Protein AF-D7CRY5-F1 (afdb_monomer_lite)

Foldseek 3Di:
DPPPVVVVVVVVVVVVVVVVVVVVVVVVVVVVVVVVVVVVVVCVVVVVVVVVVCVVCVPVCCVVVVVVVVVCCVVVVVVCLVVCVVCVVVVLVVLLVQLVVLQVVLVVCVVVVVNVSSVVSNVVSVVSNVVSVVCVPQGDVSVVVVLVVCCVPPVPVNVVVVVVVVVVVVVVVVVVVVPPD

Radius of gyration: 25.02 Å; chains: 1; bounding box: 49×53×78 Å

pLDDT: mean 84.52, std 12.39, range [44.28, 97.12]

Secondary structure (DSSP, 8-state):
--SSHHHHHHHHHHHHHHHHHHHHHHHHHHHHHHHHHHHHHHHHHHHHHHHHHHHHHHHHHHHHHHHHHHHHHHHHHHHHHHHHHHHHHHHHHHHHHHHHHHHHHHHHHHH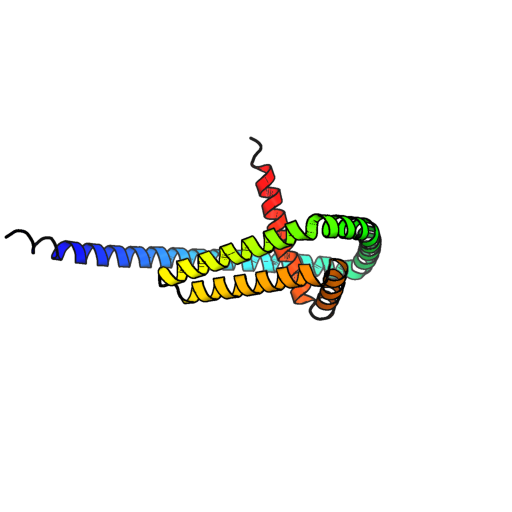TT-HHHHHHHHHHHHHHHHHHHHHHHHHHHHHHHHHHHHHHH-HHHHHHHHHHHHHHHHHHHHHHSSS--

Structure (mmCIF, N/CA/C/O backbone):
data_AF-D7CRY5-F1
#
_entry.id   AF-D7CRY5-F1
#
loop_
_atom_site.group_PDB
_atom_site.id
_atom_site.type_symbol
_atom_site.label_atom_id
_atom_site.label_alt_id
_atom_site.label_comp_id
_atom_site.label_asym_id
_atom_site.label_entity_id
_atom_site.label_seq_id
_atom_site.pdbx_PDB_ins_code
_atom_site.Cartn_x
_atom_site.Cartn_y
_atom_site.Cartn_z
_atom_site.occupancy
_atom_site.B_iso_or_equiv
_atom_site.auth_seq_id
_atom_site.auth_comp_id
_atom_site.auth_asym_id
_atom_site.auth_atom_id
_atom_site.pdbx_PDB_model_num
ATOM 1 N N . MET A 1 1 ? -25.234 26.607 52.707 1.00 49.50 1 MET A N 1
ATOM 2 C CA . MET A 1 1 ? -25.462 27.808 51.870 1.00 49.50 1 MET A CA 1
ATOM 3 C C . MET A 1 1 ? -24.273 28.113 50.934 1.00 49.50 1 MET A C 1
ATOM 5 O O . MET A 1 1 ? -24.015 29.271 50.657 1.00 49.50 1 MET A O 1
ATOM 9 N N . ALA A 1 2 ? -23.552 27.099 50.417 1.00 51.22 2 ALA A N 1
ATOM 10 C CA . ALA A 1 2 ? -22.301 27.291 49.655 1.00 51.22 2 ALA A CA 1
ATOM 11 C C . ALA A 1 2 ? -22.284 26.621 48.259 1.00 51.22 2 ALA A C 1
ATOM 13 O O . ALA A 1 2 ? -21.231 26.540 47.637 1.00 51.22 2 ALA A O 1
ATOM 14 N N . ASN A 1 3 ? -23.423 26.117 47.762 1.00 54.34 3 ASN A N 1
ATOM 15 C CA . ASN A 1 3 ? -23.436 25.217 46.596 1.00 54.34 3 ASN A CA 1
ATOM 16 C C . ASN A 1 3 ? -23.902 25.854 45.268 1.00 54.34 3 ASN A C 1
ATOM 18 O O . ASN A 1 3 ? -23.727 25.237 44.224 1.00 54.34 3 ASN A O 1
ATOM 22 N N . ASP A 1 4 ? -24.439 27.082 45.275 1.00 52.31 4 ASP A N 1
ATOM 23 C CA . ASP A 1 4 ? -24.907 27.747 44.040 1.00 52.31 4 ASP A CA 1
ATOM 24 C C . ASP A 1 4 ? -23.850 28.641 43.372 1.00 52.31 4 ASP A C 1
ATOM 26 O O . ASP A 1 4 ? -23.869 28.820 42.155 1.00 52.31 4 ASP A O 1
ATOM 30 N N . TYR A 1 5 ? -22.857 29.133 44.120 1.00 46.53 5 TYR A N 1
ATOM 31 C CA . TYR A 1 5 ? -21.813 30.007 43.562 1.00 46.53 5 TYR A CA 1
ATOM 32 C C . TYR A 1 5 ? -20.825 29.266 42.640 1.00 46.53 5 TYR A C 1
ATOM 34 O O . TYR A 1 5 ? -20.273 29.852 41.712 1.00 46.53 5 TYR A O 1
ATOM 42 N N . ASN A 1 6 ? -20.630 27.958 42.844 1.00 52.72 6 ASN A N 1
ATOM 43 C CA . ASN A 1 6 ? -19.663 27.157 42.083 1.00 52.72 6 ASN A CA 1
ATOM 44 C C . ASN A 1 6 ? -20.203 26.664 40.720 1.00 52.72 6 ASN A C 1
ATOM 46 O O . ASN A 1 6 ? -19.450 26.157 39.889 1.00 52.72 6 ASN A O 1
ATOM 50 N N . ARG A 1 7 ? -21.515 26.793 40.468 1.00 53.53 7 ARG A N 1
ATOM 51 C CA . ARG A 1 7 ? -22.149 26.334 39.220 1.00 53.53 7 ARG A CA 1
ATOM 52 C C . ARG A 1 7 ? -22.024 27.376 38.101 1.00 53.53 7 ARG A C 1
ATOM 54 O O . ARG A 1 7 ? -21.763 27.007 36.964 1.00 53.53 7 ARG A O 1
ATOM 61 N N . TYR A 1 8 ? -22.081 28.664 38.447 1.00 49.28 8 TYR A N 1
ATOM 62 C CA . TYR A 1 8 ? -22.024 29.773 37.486 1.00 49.28 8 TYR A CA 1
ATOM 63 C C . TYR A 1 8 ? -20.629 29.980 36.861 1.00 49.28 8 TYR A C 1
ATOM 65 O O . TYR A 1 8 ? -20.519 30.314 35.683 1.00 49.28 8 TYR A O 1
ATOM 73 N N . ASN A 1 9 ? -19.549 29.728 37.614 1.00 51.81 9 ASN A N 1
ATOM 74 C CA . ASN A 1 9 ? -18.179 29.844 37.090 1.00 51.81 9 ASN A CA 1
ATOM 75 C C . ASN A 1 9 ? -17.818 28.695 36.127 1.00 51.81 9 ASN A C 1
ATOM 77 O O . ASN A 1 9 ? -17.175 28.910 35.103 1.00 51.81 9 ASN A O 1
ATOM 81 N N . LYS A 1 10 ? -18.322 27.485 36.394 1.00 52.56 10 LYS A N 1
ATOM 82 C CA . LYS A 1 10 ? -18.023 26.269 35.619 1.00 52.56 10 LYS A CA 1
ATOM 83 C C . LYS A 1 10 ? -18.613 26.274 34.201 1.00 52.56 10 LYS A C 1
ATOM 85 O O . LYS A 1 10 ? -18.131 25.555 33.326 1.00 52.56 10 LYS A O 1
ATOM 90 N N . ASP A 1 11 ? -19.656 27.064 33.960 1.00 54.25 11 ASP A N 1
ATOM 91 C CA . ASP A 1 11 ? -20.291 27.196 32.642 1.00 54.25 11 ASP A CA 1
ATOM 92 C C . ASP A 1 11 ? -19.584 28.227 31.750 1.00 54.25 11 ASP A C 1
ATOM 94 O O . ASP A 1 11 ? -19.500 28.039 30.534 1.00 54.25 11 ASP A O 1
ATOM 98 N N . LYS A 1 12 ? -18.991 29.265 32.353 1.00 55.69 12 LYS A N 1
ATOM 99 C CA . LYS A 1 12 ? -18.196 30.284 31.652 1.00 55.69 12 LYS A CA 1
ATOM 100 C C . LYS A 1 12 ? -16.862 29.714 31.152 1.00 55.69 12 LYS A C 1
ATOM 102 O O . LYS A 1 12 ? -16.547 29.865 29.972 1.00 55.69 12 LYS A O 1
ATOM 107 N N . ASP A 1 13 ? -16.171 28.950 32.002 1.00 59.69 13 ASP A N 1
ATOM 108 C CA . ASP A 1 13 ? -14.911 28.270 31.660 1.00 59.69 13 ASP A CA 1
ATOM 109 C C . ASP A 1 13 ? -15.092 27.215 30.554 1.00 59.69 13 ASP A C 1
ATOM 111 O O . ASP A 1 13 ? -14.231 27.036 29.692 1.00 59.69 13 ASP A O 1
ATOM 115 N N . ARG A 1 14 ? -16.241 26.521 30.522 1.00 62.03 14 ARG A N 1
ATOM 116 C CA . ARG A 1 14 ? -16.550 25.536 29.470 1.00 62.03 14 ARG A CA 1
ATOM 117 C C . ARG A 1 14 ? -16.815 26.172 28.110 1.00 62.03 14 ARG A C 1
ATOM 119 O O . ARG A 1 14 ? -16.489 25.555 27.101 1.00 62.03 14 ARG A O 1
ATOM 126 N N . ASN A 1 15 ? -17.411 27.361 28.066 1.00 62.53 15 ASN A N 1
ATOM 127 C CA . ASN A 1 15 ? -17.685 28.046 26.804 1.00 62.53 15 ASN A CA 1
ATOM 128 C C . ASN A 1 15 ? -16.429 28.711 26.230 1.00 62.53 15 ASN A C 1
ATOM 130 O O . ASN A 1 15 ? -16.208 28.596 25.032 1.00 62.53 15 ASN A O 1
ATOM 134 N N . GLN A 1 16 ? -15.558 29.294 27.062 1.00 71.06 16 GLN A N 1
ATOM 135 C CA . GLN A 1 16 ? -14.253 29.790 26.596 1.00 71.06 16 GLN A CA 1
ATOM 136 C C . GLN A 1 16 ? -13.372 28.663 26.049 1.00 71.06 16 GLN A C 1
ATOM 138 O O . GLN A 1 16 ? -12.886 28.753 24.926 1.00 71.06 16 GLN A O 1
ATOM 143 N N . LYS A 1 17 ? -13.268 27.545 26.776 1.00 69.25 17 LYS A N 1
ATOM 144 C CA . LYS A 1 17 ? -12.474 26.391 26.336 1.00 69.25 17 LYS A CA 1
ATOM 145 C C . LYS A 1 17 ? -12.996 25.761 25.037 1.00 69.25 17 LYS A C 1
ATOM 147 O O . LYS A 1 17 ? -12.223 25.206 24.265 1.00 69.25 17 LYS A O 1
ATOM 152 N N . LYS A 1 18 ? -14.308 25.834 24.778 1.00 68.75 18 LYS A N 1
ATOM 153 C CA . LYS A 1 18 ? -14.916 25.380 23.515 1.00 68.75 18 LYS A CA 1
ATOM 154 C C . LYS A 1 18 ? -14.555 26.271 22.330 1.00 68.75 18 LYS A C 1
ATOM 156 O O . LYS A 1 18 ? -14.383 25.741 21.238 1.00 68.75 18 LYS A O 1
ATOM 161 N N . GLU A 1 19 ? -14.464 27.582 22.531 1.00 73.06 19 GLU A N 1
ATOM 162 C CA . GLU A 1 19 ? -14.071 28.513 21.470 1.00 73.06 19 GLU A CA 1
ATOM 163 C C . GLU A 1 19 ? -12.567 28.400 21.171 1.00 73.06 19 GLU A C 1
ATOM 165 O O . GLU A 1 19 ? -12.202 28.232 20.013 1.00 73.06 19 GLU A O 1
ATOM 170 N N . GLU A 1 20 ? -11.710 28.285 22.193 1.00 75.19 20 GLU A N 1
ATOM 171 C CA . GLU A 1 20 ? -10.273 28.008 22.002 1.00 75.19 20 GLU A CA 1
ATOM 172 C C . GLU A 1 20 ? -10.017 26.683 21.261 1.00 75.19 20 GLU A C 1
ATOM 174 O O . GLU A 1 20 ? -9.166 26.608 20.377 1.00 75.19 20 GLU A O 1
ATOM 179 N N . LEU A 1 21 ? -10.779 25.627 21.581 1.00 71.88 21 LEU A N 1
ATOM 180 C CA . LEU A 1 21 ? -10.693 24.340 20.881 1.00 71.88 21 LEU A CA 1
ATOM 181 C C . LEU A 1 21 ? -11.136 24.435 19.415 1.00 71.88 21 LEU A C 1
ATOM 183 O O . LEU A 1 21 ? -10.574 23.742 18.567 1.00 71.88 21 LEU A O 1
ATOM 187 N N . LYS A 1 22 ? -12.134 25.270 19.102 1.00 73.88 22 LYS A N 1
ATOM 188 C CA . LYS A 1 22 ? -12.573 25.497 17.718 1.00 73.88 22 LYS A CA 1
ATOM 189 C C . LYS A 1 22 ? -11.526 26.257 16.920 1.00 73.88 22 LYS A C 1
ATOM 191 O O . LYS A 1 22 ? -11.267 25.872 15.782 1.00 73.88 22 LYS A O 1
ATOM 196 N N . ASP A 1 23 ? -10.931 27.290 17.504 1.00 85.56 23 ASP A N 1
ATOM 197 C CA . ASP A 1 23 ? -9.903 28.088 16.840 1.00 85.56 23 ASP A CA 1
ATOM 198 C C . ASP A 1 23 ? -8.643 27.250 16.592 1.00 85.56 23 ASP A C 1
ATOM 200 O O . ASP A 1 23 ? -8.162 27.185 15.462 1.00 85.56 23 ASP A O 1
ATOM 204 N N . ALA A 1 24 ? -8.201 26.470 17.584 1.00 79.75 24 ALA A N 1
ATOM 205 C CA . ALA A 1 24 ? -7.088 25.534 17.419 1.00 79.75 24 ALA A CA 1
ATOM 206 C C . ALA A 1 24 ? -7.371 24.445 16.363 1.00 79.75 24 ALA A C 1
ATOM 208 O O . ALA A 1 24 ? -6.494 24.089 15.570 1.00 79.75 24 ALA A O 1
ATOM 209 N N . ALA A 1 25 ? -8.599 23.914 16.315 1.00 74.94 25 ALA A N 1
ATOM 210 C CA . ALA A 1 25 ? -9.003 22.951 15.290 1.00 74.94 25 ALA A CA 1
ATOM 211 C C . ALA A 1 25 ? -9.045 23.580 13.887 1.00 74.94 25 ALA A C 1
ATOM 213 O O . ALA A 1 25 ? -8.675 22.929 12.908 1.00 74.94 25 ALA A O 1
ATOM 214 N N . LYS A 1 26 ? -9.469 24.844 13.783 1.00 83.75 26 LYS A N 1
ATOM 215 C CA . LYS A 1 26 ? -9.533 25.591 12.526 1.00 83.75 26 LYS A CA 1
ATOM 216 C C . LYS A 1 26 ? -8.139 25.894 11.984 1.00 83.75 26 LYS A C 1
ATOM 218 O O . LYS A 1 26 ? -7.904 25.645 10.804 1.00 83.75 26 LYS A O 1
ATOM 223 N N . ASP A 1 27 ? -7.216 26.319 12.842 1.00 90.81 27 ASP A N 1
ATOM 224 C CA . ASP A 1 27 ? -5.812 26.535 12.479 1.00 90.81 27 ASP A CA 1
ATOM 225 C C . ASP A 1 27 ? -5.156 25.235 12.015 1.00 90.81 27 ASP A C 1
ATOM 227 O O . ASP A 1 27 ? -4.559 25.182 10.941 1.00 90.81 27 ASP A O 1
ATOM 231 N N . THR A 1 28 ? -5.369 24.142 12.752 1.00 83.94 28 THR A N 1
ATOM 232 C CA . THR A 1 28 ? -4.847 22.821 12.373 1.00 83.94 28 THR A CA 1
ATOM 233 C C . THR A 1 28 ? -5.399 22.36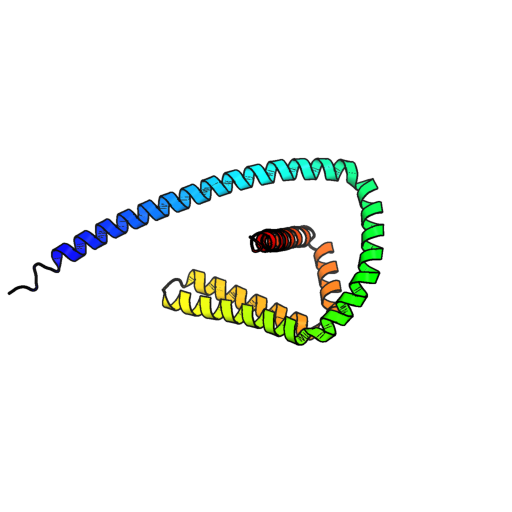4 11.019 1.00 83.94 28 THR A C 1
ATOM 235 O O . THR A 1 28 ? -4.655 21.849 10.184 1.00 83.94 28 THR A O 1
ATOM 238 N N . ALA A 1 29 ? -6.695 22.573 10.765 1.00 81.62 29 ALA A N 1
ATOM 239 C CA . ALA A 1 29 ? -7.314 22.251 9.481 1.00 81.62 29 ALA A CA 1
ATOM 240 C C . ALA A 1 29 ? -6.760 23.116 8.334 1.00 81.62 29 ALA A C 1
ATOM 242 O O . ALA A 1 29 ? -6.595 22.629 7.211 1.00 81.62 29 ALA A O 1
ATOM 243 N N . GLN A 1 30 ? -6.456 24.384 8.607 1.00 90.56 30 GLN A N 1
ATOM 244 C CA . GLN A 1 30 ? -5.921 25.325 7.629 1.00 90.56 30 GLN A CA 1
ATOM 245 C C . GLN A 1 30 ? -4.458 25.009 7.285 1.00 90.56 30 GLN A C 1
ATOM 247 O O . GLN A 1 30 ? -4.105 24.976 6.106 1.00 90.56 30 GLN A O 1
ATOM 252 N N . ASP A 1 31 ? -3.647 24.641 8.274 1.00 92.75 31 ASP A N 1
ATOM 253 C CA . ASP A 1 31 ? -2.276 24.157 8.083 1.00 92.75 31 ASP A CA 1
ATOM 254 C C . ASP A 1 31 ? -2.224 22.844 7.300 1.00 92.75 31 ASP A C 1
ATOM 256 O O . ASP A 1 31 ? -1.410 22.689 6.385 1.00 92.75 31 ASP A O 1
ATOM 260 N N . LEU A 1 32 ? -3.125 21.907 7.609 1.00 84.12 32 LEU A N 1
ATOM 261 C CA . LEU A 1 32 ? -3.281 20.669 6.845 1.00 84.12 32 LEU A CA 1
ATOM 262 C C . LEU A 1 32 ? -3.628 20.954 5.385 1.00 84.12 32 LEU A C 1
ATOM 264 O O . LEU A 1 32 ? -3.040 20.349 4.491 1.00 84.12 32 LEU A O 1
ATOM 268 N N . LYS A 1 33 ? -4.544 21.895 5.132 1.00 89.38 33 LYS A N 1
ATOM 269 C CA . LYS A 1 33 ? -4.917 22.300 3.773 1.00 89.38 33 LYS A CA 1
ATOM 270 C C . LYS A 1 33 ? -3.741 22.934 3.028 1.00 89.38 33 LYS A C 1
ATOM 272 O O . LYS A 1 33 ? -3.533 22.624 1.858 1.00 89.38 33 LYS A O 1
ATOM 277 N N . ASN A 1 34 ? -2.958 23.777 3.697 1.00 94.25 34 ASN A N 1
ATOM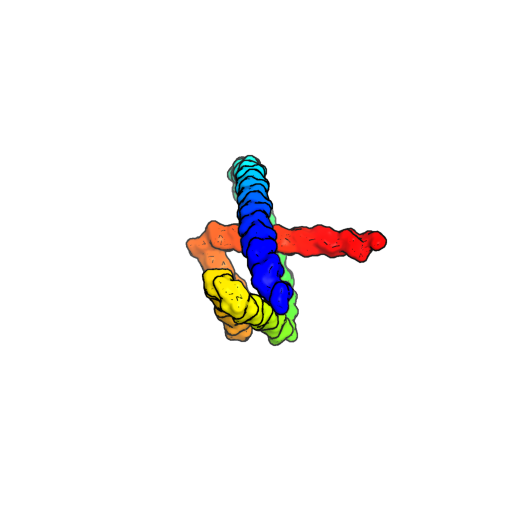 278 C CA . ASN A 1 34 ? -1.790 24.422 3.100 1.00 94.25 34 ASN A CA 1
ATOM 279 C C . ASN A 1 34 ? -0.697 23.401 2.753 1.00 94.25 34 ASN A C 1
ATOM 281 O O . ASN A 1 34 ? -0.253 23.360 1.608 1.00 94.25 34 ASN A O 1
ATOM 285 N N . LYS A 1 35 ? -0.346 22.504 3.685 1.00 91.69 35 LYS A N 1
ATOM 286 C CA . LYS A 1 35 ? 0.610 21.412 3.426 1.00 91.69 35 LYS A CA 1
ATOM 287 C C . LYS A 1 35 ? 0.113 20.447 2.355 1.00 91.69 35 LYS A C 1
ATOM 289 O O . LYS A 1 35 ? 0.901 19.966 1.550 1.00 91.69 35 LYS A O 1
ATOM 294 N N . ALA A 1 36 ? -1.190 20.171 2.314 1.00 88.75 36 ALA A N 1
ATOM 295 C CA . ALA A 1 36 ? -1.773 19.350 1.260 1.00 88.75 36 ALA A CA 1
ATOM 296 C C . ALA A 1 36 ? -1.610 20.001 -0.121 1.00 88.75 36 ALA A C 1
ATOM 298 O O . ALA A 1 36 ? -1.290 19.297 -1.075 1.00 88.75 36 ALA A O 1
ATOM 299 N N . ASN A 1 37 ? -1.782 21.323 -0.231 1.00 93.06 37 ASN A N 1
ATOM 300 C CA . ASN A 1 37 ? -1.563 22.051 -1.484 1.00 93.06 37 ASN A CA 1
ATOM 301 C C . ASN A 1 37 ? -0.087 22.042 -1.906 1.00 93.06 37 ASN A C 1
ATOM 303 O O . ASN A 1 37 ? 0.198 21.844 -3.083 1.00 93.06 37 ASN A O 1
ATOM 307 N N . GLU A 1 38 ? 0.838 22.209 -0.961 1.00 92.69 38 GLU A N 1
ATOM 308 C CA . GLU A 1 38 ? 2.283 22.153 -1.219 1.00 92.69 38 GLU A CA 1
ATOM 309 C C . GLU A 1 38 ? 2.703 20.767 -1.725 1.00 92.69 38 GLU A C 1
ATOM 311 O O . GLU A 1 38 ? 3.311 20.643 -2.786 1.00 92.69 38 GLU A O 1
ATOM 316 N N . VAL A 1 39 ? 2.269 19.705 -1.038 1.00 86.88 39 VAL A N 1
ATOM 317 C CA . VAL A 1 39 ? 2.515 18.321 -1.467 1.00 86.88 39 VAL A CA 1
ATOM 318 C C . VAL A 1 39 ? 1.859 18.039 -2.819 1.00 86.88 39 VAL A C 1
ATOM 320 O O . VAL A 1 39 ? 2.454 17.363 -3.653 1.00 86.88 39 VAL A O 1
ATOM 323 N N . GLN A 1 40 ? 0.650 18.551 -3.075 1.00 91.44 40 GLN A N 1
ATOM 324 C CA . GLN A 1 40 ? 0.012 18.404 -4.386 1.00 91.44 40 GLN A CA 1
ATOM 325 C C . GLN A 1 40 ? 0.814 19.082 -5.500 1.00 91.44 40 GLN A C 1
ATOM 327 O O . GLN A 1 40 ? 0.935 18.499 -6.578 1.00 91.44 40 GLN A O 1
ATOM 332 N N . GLN A 1 41 ? 1.357 20.278 -5.258 1.00 92.81 41 GLN A N 1
ATOM 333 C CA . GLN A 1 41 ? 2.195 20.985 -6.227 1.00 92.81 41 GLN A CA 1
ATOM 334 C C . GLN A 1 41 ? 3.505 20.233 -6.479 1.00 92.81 41 GLN A C 1
ATOM 336 O O . GLN A 1 41 ? 3.805 19.931 -7.631 1.00 92.81 41 GLN A O 1
ATOM 341 N N . GLU A 1 42 ? 4.208 19.808 -5.426 1.00 89.75 42 GLU A N 1
ATOM 342 C CA . GLU A 1 42 ? 5.459 19.050 -5.557 1.00 89.75 42 GLU A CA 1
ATOM 343 C C . GLU A 1 42 ? 5.243 17.707 -6.277 1.00 89.75 42 GLU A C 1
ATOM 345 O O . GLU A 1 42 ? 6.025 17.312 -7.146 1.00 89.75 42 GLU A O 1
ATOM 350 N N . VAL A 1 43 ? 4.154 16.998 -5.957 1.00 89.94 43 VAL A N 1
ATOM 351 C CA . VAL A 1 43 ? 3.785 15.753 -6.644 1.00 89.94 43 VAL A CA 1
ATOM 352 C C . VAL A 1 43 ? 3.463 16.017 -8.111 1.00 89.94 43 VAL A C 1
ATOM 354 O O . VAL A 1 43 ? 3.836 15.198 -8.948 1.00 89.94 43 VAL A O 1
ATOM 357 N N . LYS A 1 44 ? 2.792 17.126 -8.442 1.00 90.94 44 LYS A N 1
ATOM 358 C CA . LYS A 1 44 ? 2.468 17.475 -9.830 1.00 90.94 44 LYS A CA 1
ATOM 359 C C . LYS A 1 44 ? 3.733 17.757 -10.640 1.00 90.94 44 LYS A C 1
ATOM 361 O O . LYS A 1 44 ? 3.887 17.159 -11.700 1.00 90.94 44 LYS A O 1
ATOM 366 N N . GLU A 1 45 ? 4.640 18.579 -10.120 1.00 91.25 45 GLU A N 1
ATOM 367 C CA . GLU A 1 45 ? 5.917 18.900 -10.773 1.00 91.25 45 GLU A CA 1
ATOM 368 C C . GLU A 1 45 ? 6.758 17.638 -10.994 1.00 91.25 45 GLU A C 1
ATOM 370 O O . GLU A 1 45 ? 7.148 17.322 -12.117 1.00 91.25 45 GLU A O 1
ATOM 375 N N . ARG A 1 46 ? 6.937 16.818 -9.950 1.00 89.62 46 ARG A N 1
ATOM 376 C CA . ARG A 1 46 ? 7.680 15.555 -10.081 1.00 89.62 46 ARG A CA 1
ATOM 377 C C . ARG A 1 46 ? 6.986 14.550 -10.992 1.00 89.62 46 ARG A C 1
ATOM 379 O O . ARG A 1 46 ? 7.659 13.748 -11.637 1.00 89.62 46 ARG A O 1
ATOM 386 N N . ALA A 1 47 ? 5.656 14.540 -11.034 1.00 89.56 47 ALA A N 1
ATOM 387 C CA . ALA A 1 47 ? 4.916 13.674 -11.941 1.00 89.56 47 ALA A CA 1
ATOM 388 C C . ALA A 1 47 ? 5.090 14.105 -13.402 1.00 89.56 47 ALA A C 1
ATOM 390 O O . ALA A 1 47 ? 5.158 13.228 -14.262 1.00 89.56 47 ALA A O 1
ATOM 391 N N . GLU A 1 48 ? 5.171 15.406 -13.688 1.00 89.56 48 GLU A N 1
ATOM 392 C CA . GLU A 1 48 ? 5.485 15.928 -15.023 1.00 89.56 48 GLU A CA 1
ATOM 393 C C . GLU A 1 48 ? 6.909 15.523 -15.442 1.00 89.56 48 GLU A C 1
ATOM 395 O O . GLU A 1 48 ? 7.058 14.878 -16.481 1.00 89.56 48 GLU A O 1
ATOM 400 N N . ASP A 1 49 ? 7.907 15.707 -14.570 1.00 88.88 49 ASP A N 1
ATOM 401 C CA . ASP A 1 49 ? 9.296 15.271 -14.808 1.00 88.88 49 ASP A CA 1
ATOM 402 C C . ASP A 1 49 ? 9.420 13.759 -15.061 1.00 88.88 49 ASP A C 1
ATOM 404 O O . ASP A 1 49 ? 10.156 13.298 -15.939 1.00 88.88 49 ASP A O 1
ATOM 408 N N . VAL A 1 50 ? 8.729 12.946 -14.253 1.00 86.44 50 VAL A N 1
ATOM 409 C CA . VAL A 1 50 ? 8.734 11.485 -14.406 1.00 86.44 50 VAL A CA 1
ATOM 410 C C . VAL A 1 50 ? 8.034 11.091 -15.701 1.00 86.44 50 VAL A C 1
ATOM 412 O O . VAL A 1 50 ? 8.513 10.191 -16.388 1.00 86.44 50 VAL A O 1
ATOM 415 N N . ARG A 1 51 ? 6.926 11.747 -16.061 1.00 87.12 51 ARG A N 1
ATOM 416 C CA . ARG A 1 51 ? 6.219 11.475 -17.320 1.00 87.12 51 ARG A CA 1
ATOM 417 C C . ARG A 1 51 ? 7.088 11.783 -18.529 1.00 87.12 51 ARG A C 1
ATOM 419 O O . ARG A 1 51 ? 7.134 10.944 -19.421 1.00 87.12 51 ARG A O 1
ATOM 426 N N . GLU A 1 52 ? 7.783 12.917 -18.544 1.00 86.31 52 GLU A N 1
ATOM 427 C CA . GLU A 1 52 ? 8.688 13.300 -19.634 1.00 86.31 52 GLU A CA 1
ATOM 428 C C . GLU A 1 52 ? 9.830 12.283 -19.784 1.00 86.31 52 GLU A C 1
ATOM 430 O O . GLU A 1 52 ? 9.998 11.678 -20.845 1.00 86.31 52 GLU A O 1
ATOM 435 N N . LYS A 1 53 ? 10.519 11.961 -18.680 1.00 82.06 53 LYS A N 1
ATOM 436 C CA . LYS A 1 53 ? 11.614 10.972 -18.668 1.00 82.06 53 LYS A CA 1
ATOM 437 C C . LYS A 1 53 ? 11.162 9.565 -19.051 1.00 82.06 53 LYS A C 1
ATOM 439 O O . LYS A 1 53 ? 11.924 8.816 -19.663 1.00 82.06 53 LYS A O 1
ATOM 444 N N . VAL A 1 54 ? 9.949 9.172 -18.663 1.00 82.94 54 VAL A N 1
ATOM 445 C CA . VAL A 1 54 ? 9.376 7.877 -19.043 1.00 82.94 54 VAL A CA 1
ATOM 446 C C . VAL A 1 54 ? 8.998 7.884 -20.518 1.00 82.94 54 VAL A C 1
ATOM 448 O O . VAL A 1 54 ? 9.331 6.923 -21.204 1.00 82.94 54 VAL A O 1
ATOM 451 N N . ALA A 1 55 ? 8.360 8.940 -21.027 1.00 81.88 55 ALA A N 1
ATOM 452 C CA . ALA A 1 55 ? 7.960 9.041 -22.430 1.00 81.88 55 ALA A CA 1
ATOM 453 C C . ALA A 1 55 ? 9.165 8.925 -23.376 1.00 81.88 55 ALA A C 1
ATOM 455 O O . ALA A 1 55 ? 9.116 8.126 -24.310 1.00 81.88 55 ALA A O 1
ATOM 456 N N . GLU A 1 56 ? 10.272 9.612 -23.077 1.00 80.31 56 GLU A N 1
ATOM 457 C CA . GLU A 1 56 ? 11.508 9.529 -23.868 1.00 80.31 56 GLU A CA 1
ATOM 458 C C . GLU A 1 56 ? 12.170 8.145 -23.819 1.00 80.31 56 GLU A C 1
ATOM 460 O O . GLU A 1 56 ? 12.760 7.701 -24.800 1.00 80.31 56 GLU A O 1
ATOM 465 N N . ARG A 1 57 ? 12.061 7.429 -22.692 1.00 77.00 57 ARG A N 1
ATOM 466 C CA . ARG A 1 57 ? 12.762 6.150 -22.477 1.00 77.00 57 ARG A CA 1
ATOM 467 C C . ARG A 1 57 ? 11.884 4.911 -22.621 1.00 77.00 57 ARG A C 1
ATOM 469 O O . ARG A 1 57 ? 12.365 3.808 -22.379 1.00 77.00 57 ARG A O 1
ATOM 476 N N . THR A 1 58 ? 10.612 5.046 -22.996 1.00 79.25 58 THR A N 1
ATOM 477 C CA . THR A 1 58 ? 9.643 3.935 -22.939 1.00 79.25 58 THR A CA 1
ATOM 478 C C . THR A 1 58 ? 10.062 2.736 -23.797 1.00 79.25 58 THR A C 1
ATOM 480 O O . THR A 1 58 ? 9.841 1.605 -23.373 1.00 79.25 58 THR A O 1
ATOM 483 N N . SER A 1 59 ? 10.690 2.944 -24.956 1.00 73.25 59 SER A N 1
ATOM 484 C CA . SER A 1 59 ? 11.090 1.838 -25.840 1.00 73.25 59 SER A CA 1
ATOM 485 C C . SER A 1 59 ? 12.308 1.073 -25.305 1.00 73.25 59 SER A C 1
ATOM 487 O O . SER A 1 59 ? 12.236 -0.137 -25.115 1.00 73.25 59 SER A O 1
ATOM 489 N N . GLU A 1 60 ? 13.392 1.769 -24.954 1.00 76.12 60 GLU A N 1
ATOM 490 C CA . GLU A 1 60 ? 14.639 1.142 -24.482 1.00 76.12 60 GLU A CA 1
ATOM 491 C C . GLU A 1 60 ? 14.556 0.646 -23.030 1.00 76.12 60 GLU A C 1
ATOM 493 O O . GLU A 1 60 ? 15.139 -0.379 -22.668 1.00 76.12 60 GLU A O 1
ATOM 498 N N . ALA A 1 61 ? 13.816 1.359 -22.175 1.00 75.75 61 ALA A N 1
ATOM 499 C CA . ALA A 1 61 ? 13.629 0.958 -20.787 1.00 75.75 61 ALA A CA 1
ATOM 500 C C . ALA A 1 61 ? 12.719 -0.264 -20.678 1.00 75.75 61 ALA A C 1
ATOM 502 O O . ALA A 1 61 ? 12.946 -1.092 -19.801 1.00 75.75 61 ALA A O 1
ATOM 503 N N . ARG A 1 62 ? 11.716 -0.419 -21.557 1.00 80.25 62 ARG A N 1
ATOM 504 C CA . ARG A 1 62 ? 10.843 -1.602 -21.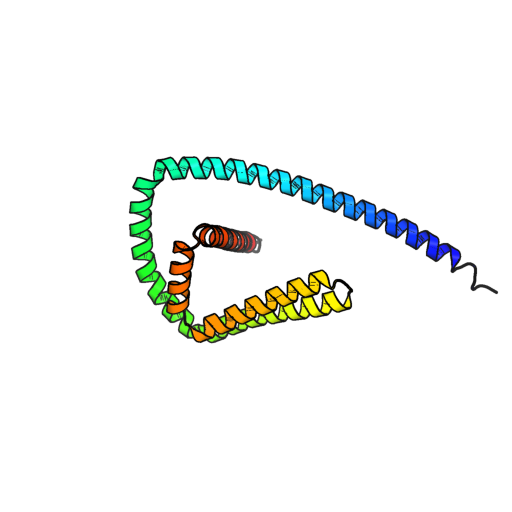531 1.00 80.25 62 ARG A CA 1
ATOM 505 C C . ARG A 1 62 ? 11.630 -2.880 -21.753 1.00 80.25 62 ARG A C 1
ATOM 507 O O . ARG A 1 62 ? 11.477 -3.787 -20.949 1.00 80.25 62 ARG A O 1
ATOM 514 N N . GLU A 1 63 ? 12.490 -2.944 -22.763 1.00 80.69 63 GLU A N 1
ATOM 515 C CA . GLU A 1 63 ? 13.252 -4.164 -23.067 1.00 80.69 63 GLU A CA 1
ATOM 516 C C . GLU A 1 63 ? 14.222 -4.539 -21.937 1.00 80.69 63 GLU A C 1
ATOM 518 O O . GLU A 1 63 ? 14.248 -5.686 -21.484 1.00 80.69 63 GLU A O 1
ATOM 523 N N . GLN A 1 64 ? 14.954 -3.559 -21.397 1.00 78.19 64 GLN A N 1
ATOM 524 C CA . GLN A 1 64 ? 15.880 -3.790 -20.282 1.00 78.19 64 GLN A CA 1
ATOM 525 C C . GLN A 1 64 ? 15.160 -4.166 -18.981 1.00 78.19 64 GLN A C 1
ATOM 527 O O . GLN A 1 64 ? 15.647 -5.002 -18.215 1.00 78.19 64 GLN A O 1
ATOM 532 N N . VAL A 1 65 ? 14.002 -3.557 -18.718 1.00 82.38 65 VAL A N 1
ATOM 533 C CA . VAL A 1 65 ? 13.178 -3.877 -17.548 1.00 82.38 65 VAL A CA 1
ATOM 534 C C . VAL A 1 65 ? 12.549 -5.254 -17.705 1.00 82.38 65 VAL A C 1
ATOM 536 O O . VAL A 1 65 ? 12.574 -6.020 -16.749 1.00 82.38 65 VAL A O 1
ATOM 539 N N . GLN A 1 66 ? 12.043 -5.605 -18.888 1.00 83.56 66 GLN A N 1
ATOM 540 C CA . GLN A 1 66 ? 11.406 -6.897 -19.140 1.00 83.56 66 GLN A CA 1
ATOM 541 C C . GLN A 1 66 ? 12.382 -8.049 -18.869 1.00 83.56 66 GLN A C 1
ATOM 543 O O . GLN A 1 66 ? 12.063 -8.940 -18.086 1.00 83.56 66 GLN A O 1
ATOM 548 N N . ALA A 1 67 ? 13.605 -7.968 -19.410 1.00 82.19 67 ALA A N 1
ATOM 549 C CA . ALA A 1 67 ? 14.633 -8.988 -19.205 1.00 82.19 67 ALA A CA 1
ATOM 550 C C . ALA A 1 67 ? 15.002 -9.158 -17.719 1.00 82.19 67 ALA A C 1
ATOM 552 O O . ALA A 1 67 ? 15.006 -10.272 -17.196 1.00 82.19 67 ALA A O 1
ATOM 553 N N . ARG A 1 68 ? 15.231 -8.048 -16.999 1.00 83.56 68 ARG A N 1
ATOM 554 C CA . ARG A 1 68 ? 15.543 -8.092 -15.558 1.00 83.56 68 ARG A CA 1
ATOM 555 C C . ARG A 1 68 ? 14.376 -8.600 -14.717 1.00 83.56 68 ARG A C 1
ATOM 557 O O . ARG A 1 68 ? 14.592 -9.278 -13.716 1.00 83.56 68 ARG A O 1
ATOM 564 N N . VAL A 1 69 ? 13.149 -8.260 -15.102 1.00 86.69 69 VAL A N 1
ATOM 565 C CA . VAL A 1 69 ? 11.934 -8.702 -14.415 1.00 86.69 69 VAL A CA 1
ATOM 566 C C . VAL A 1 69 ? 11.726 -10.198 -14.599 1.00 86.69 69 VAL A C 1
ATOM 568 O O . VAL A 1 69 ? 11.363 -10.862 -13.634 1.00 86.69 69 VAL A O 1
ATOM 571 N N . ASP A 1 70 ? 11.965 -10.747 -15.787 1.00 85.69 70 ASP A N 1
ATOM 572 C CA . ASP A 1 70 ? 11.742 -12.171 -16.045 1.00 85.69 70 ASP A CA 1
ATOM 573 C C . ASP A 1 70 ? 12.747 -13.059 -15.300 1.00 85.69 70 ASP A C 1
ATOM 575 O O . ASP A 1 70 ? 12.362 -14.095 -14.749 1.00 85.69 70 ASP A O 1
ATOM 579 N N . ASP A 1 71 ? 14.007 -12.630 -15.201 1.00 84.62 71 ASP A N 1
ATOM 580 C CA . ASP A 1 71 ? 15.017 -13.329 -14.399 1.00 84.62 71 ASP A CA 1
ATOM 581 C C . ASP A 1 71 ? 14.727 -13.212 -12.896 1.00 84.62 71 ASP A C 1
ATOM 583 O O . ASP A 1 71 ? 14.707 -14.223 -12.185 1.00 84.62 71 ASP A O 1
ATOM 587 N N . ALA A 1 72 ? 14.389 -12.008 -12.419 1.00 85.81 72 ALA A N 1
ATOM 588 C CA . ALA A 1 72 ? 14.008 -11.793 -11.026 1.00 85.81 72 ALA A CA 1
ATOM 589 C C . ALA A 1 72 ? 12.751 -12.589 -10.641 1.00 85.81 72 ALA A C 1
ATOM 591 O O . ALA A 1 72 ? 12.701 -13.169 -9.559 1.00 85.81 72 ALA A O 1
ATOM 592 N N . LYS A 1 73 ? 11.745 -12.671 -11.521 1.00 86.44 73 LYS A N 1
ATOM 593 C CA . LYS A 1 73 ? 10.518 -13.450 -11.290 1.00 86.44 73 LYS A CA 1
ATOM 594 C C . LYS A 1 73 ? 10.808 -14.934 -11.108 1.00 86.44 73 LYS A C 1
ATOM 596 O O . LYS A 1 73 ? 10.210 -15.547 -10.229 1.00 86.44 73 LYS A O 1
ATOM 601 N N . ARG A 1 74 ? 11.704 -15.513 -11.915 1.00 82.75 74 ARG A N 1
ATOM 602 C CA . ARG A 1 74 ? 12.042 -16.942 -11.826 1.00 82.75 74 ARG A CA 1
ATOM 603 C C . ARG A 1 74 ? 12.741 -17.276 -10.509 1.00 82.75 74 ARG A C 1
ATOM 605 O O . ARG A 1 74 ? 12.309 -18.191 -9.813 1.00 82.75 74 ARG A O 1
ATOM 612 N N . GLU A 1 75 ? 13.777 -16.523 -10.141 1.00 83.62 75 GLU A N 1
ATOM 613 C CA . GLU A 1 75 ? 14.548 -16.802 -8.920 1.00 83.62 75 GLU A CA 1
ATOM 614 C C . GLU A 1 75 ? 13.783 -16.419 -7.645 1.00 83.62 75 GLU A C 1
ATOM 616 O O . GLU A 1 75 ? 13.700 -17.207 -6.697 1.00 83.62 75 GLU A O 1
ATOM 621 N N . ALA A 1 76 ? 13.196 -15.219 -7.614 1.00 86.56 76 ALA A N 1
ATOM 622 C CA . ALA A 1 76 ? 12.471 -14.739 -6.445 1.00 86.56 76 ALA A CA 1
ATOM 623 C C . ALA A 1 76 ? 11.136 -15.466 -6.271 1.00 86.56 76 ALA A C 1
ATOM 625 O O . ALA A 1 76 ? 10.747 -15.729 -5.138 1.00 86.56 76 ALA A O 1
ATOM 626 N N . GLY A 1 77 ? 10.459 -15.831 -7.366 1.00 86.38 77 GLY A N 1
ATOM 627 C CA . GLY A 1 77 ? 9.177 -16.532 -7.325 1.00 86.38 77 GLY A CA 1
ATOM 628 C C . GLY A 1 77 ? 9.278 -17.879 -6.621 1.00 86.38 77 GLY A C 1
ATOM 629 O O . GLY A 1 77 ? 8.523 -18.129 -5.688 1.00 86.38 77 GLY A O 1
ATOM 630 N N . ALA A 1 78 ? 10.263 -18.708 -6.982 1.00 84.81 78 ALA A N 1
ATOM 631 C CA . ALA A 1 78 ? 10.440 -20.024 -6.365 1.00 84.81 78 ALA A CA 1
ATOM 632 C C . ALA A 1 78 ? 10.759 -19.934 -4.860 1.00 84.81 78 ALA A C 1
ATOM 634 O O . ALA A 1 78 ? 10.176 -20.656 -4.050 1.00 84.81 78 ALA A O 1
ATOM 635 N N . ARG A 1 79 ? 11.647 -19.009 -4.465 1.00 87.00 79 ARG A N 1
ATOM 636 C CA . ARG A 1 79 ? 11.979 -18.784 -3.046 1.00 87.00 79 ARG A CA 1
ATOM 637 C C . ARG A 1 79 ? 10.804 -18.198 -2.265 1.00 87.00 79 ARG A C 1
ATOM 639 O O . ARG A 1 79 ? 10.575 -18.595 -1.125 1.00 87.00 79 ARG A O 1
ATOM 646 N N . ALA A 1 80 ? 10.064 -17.271 -2.870 1.00 88.69 80 ALA A N 1
ATOM 647 C CA . ALA A 1 80 ? 8.895 -16.657 -2.257 1.00 88.69 80 ALA A CA 1
ATOM 648 C C . ALA A 1 80 ? 7.767 -17.673 -2.070 1.00 88.69 80 ALA A C 1
ATOM 650 O O . ALA A 1 80 ? 7.185 -17.704 -0.994 1.00 88.69 80 ALA A O 1
ATOM 651 N N . GLU A 1 81 ? 7.498 -18.532 -3.060 1.00 87.88 81 GLU A N 1
ATOM 652 C CA . GLU A 1 81 ? 6.509 -19.613 -2.948 1.00 87.88 81 GLU A CA 1
ATOM 653 C C . GLU A 1 81 ? 6.862 -20.538 -1.780 1.00 87.88 81 GLU A C 1
ATOM 655 O O . GLU A 1 81 ? 6.048 -20.736 -0.880 1.00 87.88 81 GLU A O 1
ATOM 660 N N . GLN A 1 82 ? 8.103 -21.026 -1.725 1.00 87.56 82 GLN A N 1
ATOM 661 C CA . GLN A 1 82 ? 8.540 -21.921 -0.656 1.00 87.56 82 GLN A CA 1
ATOM 662 C C . GLN A 1 82 ? 8.490 -21.257 0.732 1.00 87.56 82 GLN A C 1
ATOM 664 O O . GLN A 1 82 ? 8.015 -21.866 1.692 1.00 87.56 82 GLN A O 1
ATOM 669 N N . GLY A 1 83 ? 8.975 -20.018 0.853 1.00 89.69 83 GLY A N 1
ATOM 670 C CA . GLY A 1 83 ? 8.962 -19.277 2.114 1.00 89.69 83 GLY A CA 1
ATOM 671 C C . GLY A 1 83 ? 7.550 -18.907 2.565 1.00 89.69 83 GLY A C 1
ATOM 672 O O . GLY A 1 83 ? 7.253 -18.962 3.758 1.00 89.69 83 GLY A O 1
ATOM 673 N N . PHE A 1 84 ? 6.669 -18.577 1.620 1.00 90.44 84 PHE A N 1
ATOM 674 C CA . PHE A 1 84 ? 5.273 -18.282 1.903 1.00 90.44 84 PHE A CA 1
ATOM 675 C C . PHE A 1 84 ? 4.545 -19.522 2.405 1.00 90.44 84 PHE A C 1
ATOM 677 O O . PHE A 1 84 ? 3.932 -19.437 3.457 1.00 90.44 84 PHE A O 1
ATOM 684 N N . GLU A 1 85 ? 4.651 -20.673 1.736 1.00 88.69 85 GLU A N 1
ATOM 685 C CA . GLU A 1 85 ? 3.950 -21.888 2.179 1.00 88.69 85 GLU A CA 1
ATOM 686 C C . GLU A 1 85 ? 4.400 -22.340 3.579 1.00 88.69 85 GLU A C 1
ATOM 688 O O . GLU A 1 85 ? 3.573 -22.749 4.391 1.00 88.69 85 GLU A O 1
ATOM 693 N N . GLN A 1 86 ? 5.684 -22.176 3.916 1.00 90.44 86 GLN A N 1
ATOM 694 C CA . GLN A 1 86 ? 6.202 -22.492 5.255 1.00 90.44 86 GLN A CA 1
ATOM 695 C C . GLN A 1 86 ? 5.692 -21.542 6.346 1.00 90.44 86 GLN A C 1
ATOM 697 O O . GLN A 1 86 ? 5.475 -21.967 7.478 1.00 90.44 86 GLN A O 1
ATOM 702 N N . ASN A 1 87 ? 5.498 -20.263 6.017 1.00 92.50 87 ASN A N 1
ATOM 703 C CA . ASN A 1 87 ? 5.134 -19.223 6.986 1.00 92.50 87 ASN A CA 1
ATOM 704 C C . ASN A 1 87 ? 3.692 -18.726 6.817 1.00 92.50 87 ASN A C 1
ATOM 706 O O . ASN A 1 87 ? 3.293 -17.746 7.446 1.00 92.50 87 ASN A O 1
ATOM 710 N N . LYS A 1 88 ? 2.888 -19.399 5.991 1.00 89.50 88 LYS A N 1
ATOM 711 C CA . LYS A 1 88 ? 1.547 -18.965 5.591 1.00 89.50 88 LYS A CA 1
ATOM 712 C C . LYS A 1 88 ? 0.650 -18.712 6.794 1.00 89.50 88 LYS A C 1
ATOM 714 O O . LYS A 1 88 ? 0.047 -17.649 6.890 1.00 89.50 88 LYS A O 1
ATOM 719 N N . GLY A 1 89 ? 0.631 -19.643 7.749 1.00 90.50 89 GLY A N 1
ATOM 720 C CA . GLY A 1 89 ? -0.147 -19.498 8.982 1.00 90.50 89 GLY A CA 1
ATOM 721 C C . GLY A 1 89 ? 0.287 -18.298 9.831 1.00 90.50 89 GLY A C 1
ATOM 722 O O . GLY A 1 89 ? -0.551 -17.631 10.435 1.00 90.50 89 GLY A O 1
ATOM 723 N N . GLN A 1 90 ? 1.581 -17.967 9.839 1.00 92.38 90 GLN A N 1
ATOM 724 C CA . GLN A 1 90 ? 2.097 -16.793 10.544 1.00 92.38 90 GLN A CA 1
ATOM 725 C C . GLN A 1 90 ? 1.725 -15.487 9.824 1.00 92.38 90 GLN A C 1
ATOM 727 O O . GLN A 1 90 ? 1.404 -14.496 10.472 1.00 92.38 90 GLN A O 1
ATOM 732 N N . VAL A 1 91 ? 1.742 -15.476 8.491 1.00 90.69 91 VAL A N 1
ATOM 733 C CA . VAL A 1 91 ? 1.322 -14.314 7.694 1.00 90.69 91 VAL A CA 1
ATOM 734 C C . VAL A 1 91 ? -0.176 -14.055 7.870 1.00 90.69 91 VAL A C 1
ATOM 736 O O . VAL A 1 91 ? -0.569 -12.931 8.173 1.00 90.69 91 VAL A O 1
ATOM 739 N N . VAL A 1 92 ? -1.005 -15.095 7.748 1.00 92.62 92 VAL A N 1
ATOM 740 C CA . VAL A 1 92 ? -2.463 -15.026 7.950 1.00 92.62 92 VAL A CA 1
ATOM 741 C C . VAL A 1 92 ? -2.786 -14.524 9.361 1.00 92.62 92 VAL A C 1
ATOM 743 O O . VAL A 1 92 ? -3.550 -13.574 9.514 1.00 92.62 92 VAL A O 1
ATOM 746 N N . SER A 1 93 ? -2.137 -15.063 10.398 1.00 92.44 93 SER A N 1
ATOM 747 C CA . SER A 1 93 ? -2.395 -14.636 11.780 1.00 92.44 93 SER A CA 1
ATOM 748 C C . SER A 1 93 ? -1.982 -13.187 12.061 1.00 92.44 93 SER A C 1
ATOM 750 O O . SER A 1 93 ? -2.681 -12.481 12.794 1.00 92.44 93 SER A O 1
ATOM 752 N N . GLN A 1 94 ? -0.894 -12.701 11.452 1.00 93.56 94 GLN A N 1
ATOM 753 C CA . GLN A 1 94 ? -0.502 -11.291 11.538 1.00 93.56 94 GLN A CA 1
ATOM 754 C C . GLN A 1 94 ? -1.537 -10.377 10.874 1.00 93.56 94 GLN A C 1
ATOM 756 O O . GLN A 1 94 ? -1.909 -9.354 11.449 1.00 93.56 94 GLN A O 1
ATOM 761 N N . ILE A 1 95 ? -2.042 -10.759 9.700 1.00 93.12 95 ILE A N 1
ATOM 762 C CA . ILE A 1 95 ? -3.067 -9.995 8.978 1.00 93.12 95 ILE A CA 1
ATOM 763 C C . ILE A 1 95 ? -4.375 -9.963 9.780 1.00 93.12 95 ILE A C 1
ATOM 765 O O . ILE A 1 95 ? -4.918 -8.882 10.014 1.00 93.12 95 ILE A O 1
ATOM 769 N N . SER A 1 96 ? -4.839 -11.104 10.294 1.00 92.81 96 SER A N 1
ATOM 770 C CA . SER A 1 96 ? -6.029 -11.156 11.157 1.00 92.81 96 SER A CA 1
ATOM 771 C C . SER A 1 96 ? -5.838 -10.357 12.455 1.00 92.81 96 SER A C 1
ATOM 773 O O . SER A 1 96 ? -6.752 -9.666 12.899 1.00 92.81 96 SER A O 1
ATOM 775 N N . SER A 1 97 ? -4.632 -10.327 13.035 1.00 93.94 97 SER A N 1
ATOM 776 C CA . SER A 1 97 ? -4.339 -9.475 14.203 1.00 93.94 97 SER A CA 1
ATOM 777 C C . SER A 1 97 ? -4.525 -7.982 13.907 1.00 93.94 97 SER A C 1
ATOM 779 O O . SER A 1 97 ? -5.015 -7.239 14.762 1.00 93.94 97 SER A O 1
ATOM 781 N N . VAL A 1 98 ? -4.186 -7.538 12.692 1.00 94.75 98 VAL A N 1
ATOM 782 C CA . VAL A 1 98 ? -4.439 -6.164 12.232 1.00 94.75 98 VAL A CA 1
ATOM 783 C C . VAL A 1 98 ? -5.940 -5.910 12.081 1.00 94.75 98 VAL A C 1
ATOM 785 O O . VAL A 1 98 ? -6.424 -4.881 12.555 1.00 94.75 98 VAL A O 1
ATOM 788 N N . ALA A 1 99 ? -6.701 -6.850 11.507 1.00 94.81 99 ALA A N 1
ATOM 789 C CA . ALA A 1 99 ? -8.162 -6.749 11.438 1.00 94.81 99 ALA A CA 1
ATOM 790 C C . ALA A 1 99 ? -8.785 -6.603 12.838 1.00 94.81 99 ALA A C 1
ATOM 792 O O . ALA A 1 99 ? -9.607 -5.713 13.064 1.00 94.81 99 ALA A O 1
ATOM 793 N N . HIS A 1 100 ? -8.329 -7.401 13.809 1.00 93.81 100 HIS A N 1
ATOM 794 C CA . HIS A 1 100 ? -8.765 -7.301 15.204 1.00 93.81 100 HIS A CA 1
ATOM 795 C C . HIS A 1 100 ? -8.385 -5.970 15.862 1.00 93.81 100 HIS A C 1
ATOM 797 O O . HIS A 1 100 ? -9.134 -5.463 16.697 1.00 93.81 100 HIS A O 1
ATOM 803 N N . ALA A 1 101 ? -7.234 -5.384 15.524 1.00 95.56 101 ALA A N 1
ATOM 804 C CA . ALA A 1 101 ? -6.859 -4.059 16.015 1.00 95.56 101 ALA A CA 1
ATOM 805 C C . ALA A 1 101 ? -7.796 -2.971 15.465 1.00 95.56 101 ALA A C 1
ATOM 807 O O . ALA A 1 101 ? -8.295 -2.158 16.239 1.00 95.56 101 ALA A O 1
ATOM 808 N N . PHE A 1 102 ? -8.105 -3.001 14.164 1.00 95.19 102 PHE A N 1
ATOM 809 C CA . PHE A 1 102 ? -9.073 -2.079 13.563 1.00 95.19 102 PHE A CA 1
ATOM 810 C C . PHE A 1 102 ? -10.485 -2.269 14.116 1.00 95.19 102 PHE A C 1
ATOM 812 O O . PHE A 1 102 ? -11.173 -1.283 14.361 1.00 95.19 102 PHE A O 1
ATOM 819 N N . ARG A 1 103 ? -10.908 -3.512 14.369 1.00 94.06 103 ARG A N 1
ATOM 820 C CA . ARG A 1 103 ? -12.209 -3.793 14.986 1.00 94.06 103 ARG A CA 1
ATOM 821 C C . ARG A 1 103 ? -12.309 -3.202 16.390 1.00 94.06 103 ARG A C 1
ATOM 823 O O . ARG A 1 103 ? -13.245 -2.457 16.650 1.00 94.06 103 ARG A O 1
ATOM 830 N N . ARG A 1 104 ? -11.300 -3.434 17.237 1.00 94.50 104 ARG A N 1
ATOM 831 C CA . ARG A 1 104 ? -11.222 -2.839 18.582 1.00 94.50 104 ARG A CA 1
ATOM 832 C C . ARG A 1 104 ? -11.199 -1.313 18.544 1.00 94.50 104 ARG A C 1
ATOM 834 O O . ARG A 1 104 ? -11.888 -0.672 19.327 1.00 94.50 104 ARG A O 1
ATOM 841 N N . ALA A 1 105 ? -10.451 -0.729 17.610 1.00 93.06 105 ALA A N 1
ATOM 842 C CA . ALA A 1 105 ? -10.458 0.716 17.410 1.00 93.06 105 ALA A CA 1
ATOM 843 C C . ALA A 1 105 ? -11.853 1.219 17.002 1.00 93.06 105 ALA A C 1
ATOM 845 O O . ALA A 1 105 ? -12.308 2.231 17.517 1.00 93.06 105 ALA A O 1
ATOM 846 N N . GLY A 1 106 ? -12.557 0.504 16.120 1.00 92.88 106 GLY A N 1
ATOM 847 C CA . GLY A 1 106 ? -13.928 0.837 15.732 1.00 92.88 106 GLY A CA 1
ATOM 848 C C . GLY A 1 106 ? -14.918 0.757 16.896 1.00 92.88 106 GLY A C 1
ATOM 849 O O . GLY A 1 106 ? -15.737 1.658 17.061 1.00 92.88 106 GLY A O 1
ATOM 850 N N . GLU A 1 107 ? -14.809 -0.276 17.730 1.00 92.62 107 GLU A N 1
ATOM 851 C CA . GLU A 1 107 ? -15.597 -0.429 18.959 1.00 92.62 107 GLU A CA 1
ATOM 852 C C . GLU A 1 107 ? -15.356 0.743 19.919 1.00 92.62 107 GLU A C 1
ATOM 854 O O . GLU A 1 107 ? -16.310 1.399 20.336 1.00 92.62 107 GLU A O 1
ATOM 859 N N . GLN A 1 108 ? -14.092 1.095 20.166 1.00 91.06 108 GLN A N 1
ATOM 860 C CA . GLN A 1 108 ? -13.728 2.228 21.018 1.00 91.06 108 GLN A CA 1
ATOM 861 C C . GLN A 1 108 ? -14.224 3.572 20.454 1.00 91.06 108 GLN A C 1
ATOM 863 O O . GLN A 1 108 ? -14.797 4.387 21.173 1.00 91.06 108 GLN A O 1
ATOM 868 N N . LEU A 1 109 ? -14.074 3.803 19.147 1.00 89.44 109 LEU A N 1
ATOM 869 C CA . LEU A 1 109 ? -14.567 5.015 18.483 1.00 89.44 109 LEU A CA 1
ATOM 870 C C . LEU A 1 109 ? -16.095 5.129 18.562 1.00 89.44 109 LEU A C 1
ATOM 872 O O . LEU A 1 109 ? -16.634 6.231 18.674 1.00 89.44 109 LEU A O 1
ATOM 876 N N . ARG A 1 110 ? -16.810 4.000 18.527 1.00 87.38 110 ARG A N 1
ATOM 877 C CA . ARG A 1 110 ? -18.266 3.966 18.706 1.00 87.38 110 ARG A CA 1
ATOM 878 C C . ARG A 1 110 ? -18.658 4.362 20.130 1.00 87.38 110 ARG A C 1
ATOM 880 O O . ARG A 1 110 ? -19.596 5.141 20.287 1.00 87.38 110 ARG A O 1
ATOM 887 N N . GLU A 1 111 ? -17.942 3.870 21.139 1.00 90.31 111 GLU A N 1
ATO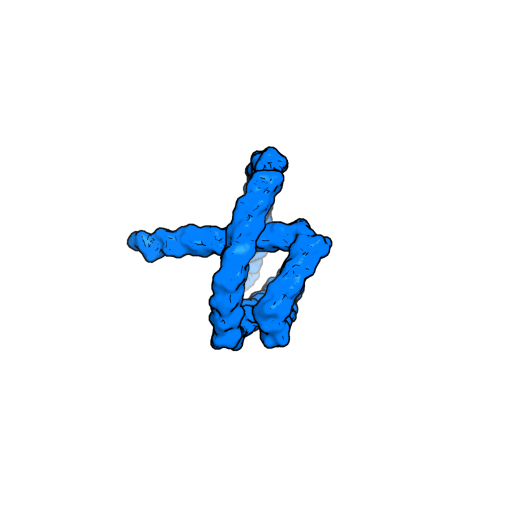M 888 C CA . GLU A 1 111 ? -18.138 4.252 22.546 1.00 90.31 111 GLU A CA 1
ATOM 889 C C . GLU A 1 111 ? -17.869 5.750 22.778 1.00 90.31 111 GLU A C 1
ATOM 891 O O . GLU A 1 111 ? -18.591 6.410 23.526 1.00 90.31 111 GLU A O 1
ATOM 896 N N . GLU A 1 112 ? -16.903 6.326 22.058 1.00 89.06 112 GLU A N 1
ATOM 897 C CA . GLU A 1 112 ? -16.561 7.755 22.091 1.00 89.06 112 GLU A CA 1
ATOM 898 C C . GLU A 1 112 ? -17.509 8.658 21.261 1.00 89.06 112 GLU A C 1
ATOM 900 O O . GLU A 1 112 ? -17.220 9.836 21.050 1.00 89.06 112 GLU A O 1
ATOM 905 N N . ASN A 1 113 ? -18.665 8.149 20.808 1.00 86.19 113 ASN A N 1
ATOM 906 C CA . ASN A 1 113 ? -19.628 8.829 19.919 1.00 86.19 113 ASN A CA 1
ATOM 907 C C . ASN A 1 113 ? -19.081 9.224 18.527 1.00 86.19 113 ASN A C 1
ATOM 909 O O . ASN A 1 113 ? -19.698 10.021 17.819 1.00 86.19 113 ASN A O 1
ATOM 913 N N . GLN A 1 114 ? -17.972 8.637 18.071 1.00 82.56 114 GLN A N 1
ATOM 914 C CA . GLN A 1 114 ? -17.399 8.851 16.734 1.00 82.56 114 GLN A CA 1
ATOM 915 C C . GLN A 1 114 ? -17.890 7.781 15.742 1.00 82.56 114 GLN A C 1
ATOM 917 O O . GLN A 1 114 ? -17.107 7.083 15.095 1.00 82.56 114 GLN A O 1
ATOM 922 N N . GLY A 1 115 ? -19.214 7.641 15.618 1.00 81.06 115 GLY A N 1
ATOM 923 C CA . GLY A 1 115 ? -19.854 6.554 14.863 1.00 81.06 115 GLY A CA 1
ATOM 924 C C . GLY A 1 115 ? -19.446 6.457 13.386 1.00 81.06 115 GLY A C 1
ATOM 925 O O . GLY A 1 115 ? -19.340 5.353 12.853 1.00 81.06 115 GLY A O 1
ATOM 926 N N . GLU A 1 116 ? -19.157 7.582 12.726 1.00 85.50 116 GLU A N 1
ATOM 927 C CA . GLU A 1 116 ? -18.671 7.578 11.337 1.00 85.50 116 GLU A CA 1
ATOM 928 C C . GLU A 1 116 ? -17.273 6.956 11.221 1.00 85.50 116 GLU A C 1
ATOM 930 O O . GLU A 1 116 ? -17.032 6.118 10.352 1.00 85.50 116 GLU A O 1
ATOM 935 N N . LEU A 1 117 ? -16.365 7.311 12.134 1.00 83.31 117 LEU A N 1
ATOM 936 C CA . LEU A 1 117 ? -15.004 6.773 12.179 1.00 83.31 117 LEU A CA 1
ATOM 937 C C . LEU A 1 117 ? -14.997 5.296 12.580 1.00 83.31 117 LEU A C 1
ATOM 939 O O . LEU A 1 117 ? -14.253 4.506 11.994 1.00 83.31 117 LEU A O 1
ATOM 943 N N . ALA A 1 118 ? -15.892 4.903 13.489 1.00 90.44 118 ALA A N 1
ATOM 944 C CA . ALA A 1 118 ? -16.132 3.503 13.816 1.00 90.44 118 ALA A CA 1
ATOM 945 C C . ALA A 1 118 ? -16.529 2.686 12.575 1.00 90.44 118 ALA A C 1
ATOM 947 O O . ALA A 1 118 ? -15.959 1.625 12.319 1.00 90.44 118 ALA A O 1
ATOM 948 N N . GLY A 1 119 ? -17.442 3.213 11.751 1.00 89.12 119 GLY A N 1
ATOM 949 C CA . GLY A 1 119 ? -17.870 2.557 10.514 1.00 89.12 119 GLY A CA 1
ATOM 950 C C . GLY A 1 119 ? -16.743 2.382 9.491 1.00 89.12 119 GLY A C 1
ATOM 951 O O . GLY A 1 119 ? -16.702 1.374 8.783 1.00 89.12 119 GLY A O 1
ATOM 952 N N . TYR A 1 120 ? -15.796 3.322 9.413 1.00 92.50 120 TYR A N 1
ATOM 953 C CA . TYR A 1 120 ? -14.611 3.163 8.564 1.00 92.50 120 TYR A CA 1
ATOM 954 C C . TYR A 1 120 ? -13.665 2.084 9.091 1.00 92.50 120 TYR A C 1
ATOM 956 O O . TYR A 1 120 ? -13.223 1.236 8.313 1.00 92.50 120 TYR A O 1
ATOM 964 N N . ALA A 1 121 ? -13.384 2.086 10.395 1.00 91.38 121 ALA A N 1
ATOM 965 C CA . ALA A 1 121 ? -12.523 1.089 11.023 1.00 91.38 121 ALA A CA 1
ATOM 966 C C . ALA A 1 121 ? -13.081 -0.335 10.846 1.00 91.38 121 ALA A C 1
ATOM 968 O O . ALA A 1 121 ? -12.338 -1.255 10.504 1.00 91.38 121 ALA A O 1
ATOM 969 N N . GLU A 1 122 ? -14.400 -0.506 10.963 1.00 91.12 122 GLU A N 1
ATOM 970 C CA . GLU A 1 122 ? -15.065 -1.789 10.716 1.00 91.12 122 GLU A CA 1
ATOM 971 C C . GLU A 1 122 ? -14.953 -2.248 9.263 1.00 91.12 122 GLU A C 1
ATOM 973 O O . GLU A 1 122 ? -14.604 -3.402 9.017 1.00 91.12 122 GLU A O 1
ATOM 978 N N . ARG A 1 123 ? -15.164 -1.348 8.293 1.00 94.62 123 ARG A N 1
ATOM 979 C CA . ARG A 1 123 ? -15.000 -1.672 6.864 1.00 94.62 123 ARG A CA 1
ATOM 980 C C . ARG A 1 123 ? -13.571 -2.080 6.531 1.00 94.62 123 ARG A C 1
ATOM 982 O O . ARG A 1 123 ? -13.371 -2.959 5.693 1.00 94.62 123 ARG A O 1
ATOM 989 N N . ILE A 1 124 ? -12.586 -1.437 7.159 1.00 94.81 124 ILE A N 1
ATOM 990 C CA . ILE A 1 124 ? -11.176 -1.804 7.011 1.00 94.81 124 ILE A CA 1
ATOM 991 C C . ILE A 1 124 ? -10.945 -3.191 7.607 1.00 94.81 124 ILE A C 1
ATOM 993 O O . ILE A 1 124 ? -10.389 -4.040 6.917 1.00 94.81 124 ILE A O 1
ATOM 997 N N . ALA A 1 125 ? -11.421 -3.450 8.828 1.00 94.25 125 ALA A N 1
ATOM 998 C CA . ALA A 1 125 ? -11.311 -4.764 9.457 1.00 94.25 125 ALA A CA 1
ATOM 999 C C . ALA A 1 125 ? -11.914 -5.867 8.571 1.00 94.25 125 ALA A C 1
ATOM 1001 O O . ALA A 1 125 ? -11.254 -6.868 8.310 1.00 94.25 125 ALA A O 1
ATOM 1002 N N . ASP A 1 126 ? -13.110 -5.644 8.021 1.00 95.00 126 ASP A N 1
ATOM 1003 C CA . ASP A 1 126 ? -13.769 -6.589 7.114 1.00 95.00 126 ASP A CA 1
ATOM 1004 C C . ASP A 1 126 ? -12.965 -6.838 5.829 1.00 95.00 126 ASP A C 1
ATOM 1006 O O . ASP A 1 126 ? -12.951 -7.954 5.308 1.00 95.00 126 ASP A O 1
ATOM 1010 N N . GLN A 1 127 ? -12.310 -5.807 5.282 1.00 95.19 127 GLN A N 1
ATOM 1011 C CA . GLN A 1 127 ? -11.458 -5.982 4.106 1.00 95.19 127 GLN A CA 1
ATOM 1012 C C . GLN A 1 127 ? -10.176 -6.742 4.418 1.00 95.19 127 GLN A C 1
ATOM 1014 O O . GLN A 1 127 ? -9.771 -7.593 3.630 1.00 95.19 127 GLN A O 1
ATOM 1019 N N . VAL A 1 128 ? -9.547 -6.454 5.555 1.00 94.75 128 VAL A N 1
ATOM 1020 C CA . VAL A 1 128 ? -8.333 -7.150 5.990 1.00 94.75 128 VAL A CA 1
ATOM 1021 C C . VAL A 1 128 ? -8.638 -8.626 6.260 1.00 94.75 128 VAL A C 1
ATOM 1023 O O . VAL A 1 128 ? -7.875 -9.486 5.826 1.00 94.75 128 VAL A O 1
ATOM 1026 N N . GLU A 1 129 ? -9.786 -8.934 6.866 1.00 93.50 129 GLU A N 1
ATOM 1027 C CA . GLU A 1 129 ? -10.224 -10.315 7.091 1.00 93.50 129 GLU A CA 1
ATOM 1028 C C . GLU A 1 129 ? -10.451 -11.059 5.770 1.00 93.50 129 GLU A C 1
ATOM 1030 O O . GLU A 1 129 ? -9.939 -12.159 5.577 1.00 93.50 129 GLU A O 1
ATOM 1035 N N . ARG A 1 130 ? -11.126 -10.424 4.799 1.00 92.56 130 ARG A N 1
ATOM 1036 C CA . ARG A 1 130 ? -11.292 -11.002 3.455 1.00 92.56 130 ARG A CA 1
ATOM 1037 C C . ARG A 1 130 ? -9.958 -11.296 2.780 1.00 92.56 130 ARG A C 1
ATOM 1039 O O . ARG A 1 130 ? -9.833 -12.321 2.117 1.00 92.56 130 ARG A O 1
ATOM 1046 N N . VAL A 1 131 ? -8.972 -10.416 2.938 1.00 91.81 131 VAL A N 1
ATOM 1047 C CA . VAL A 1 131 ? -7.615 -10.646 2.429 1.00 91.81 131 VAL A CA 1
ATOM 1048 C C . VAL A 1 131 ? -6.962 -11.824 3.151 1.00 91.81 131 VAL A C 1
ATOM 1050 O O . VAL A 1 131 ? -6.365 -12.664 2.485 1.00 91.81 131 VAL A O 1
ATOM 1053 N N . SER A 1 132 ? -7.119 -11.933 4.471 1.00 92.38 132 SER A N 1
ATOM 1054 C CA . SER A 1 132 ? -6.611 -13.058 5.264 1.00 92.38 132 SER A CA 1
ATOM 1055 C C . SER A 1 132 ? -7.159 -14.398 4.760 1.00 92.38 132 SER A C 1
ATOM 1057 O O . SER A 1 132 ? -6.386 -15.265 4.346 1.00 92.38 132 SER A O 1
ATOM 1059 N N . SER A 1 133 ? -8.487 -14.525 4.649 1.00 91.12 133 SER A N 1
ATOM 1060 C CA . SER A 1 133 ? -9.140 -15.741 4.138 1.00 91.12 133 SER A CA 1
ATOM 1061 C C . SER A 1 133 ? -8.780 -16.029 2.677 1.00 91.12 133 SER A C 1
ATOM 1063 O O . SER A 1 133 ? -8.636 -17.180 2.268 1.00 91.12 133 SER A O 1
ATOM 1065 N N . TYR A 1 134 ? -8.609 -14.982 1.867 1.00 91.12 134 TYR A N 1
ATOM 1066 C CA . TYR A 1 134 ? -8.189 -15.113 0.475 1.00 91.12 134 TYR A CA 1
ATOM 1067 C C . TYR A 1 134 ? -6.764 -15.677 0.356 1.00 91.12 134 TYR A C 1
ATOM 1069 O O . TYR A 1 134 ? -6.516 -16.589 -0.436 1.00 91.12 134 TYR A O 1
ATOM 1077 N N . ILE A 1 135 ? -5.837 -15.158 1.164 1.00 90.56 135 ILE A N 1
ATOM 1078 C CA . ILE A 1 135 ? -4.441 -15.604 1.239 1.00 90.56 135 ILE A CA 1
ATOM 1079 C C . ILE A 1 135 ? -4.366 -17.048 1.741 1.00 90.56 135 ILE A C 1
ATOM 1081 O O . ILE A 1 135 ? -3.621 -17.865 1.189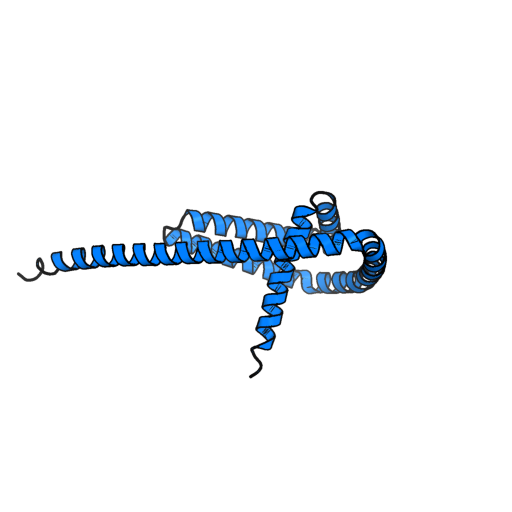 1.00 90.56 135 ILE A O 1
ATOM 1085 N N . GLU A 1 136 ? -5.172 -17.378 2.747 1.00 89.38 136 GLU A N 1
ATOM 1086 C CA . GLU A 1 136 ? -5.304 -18.728 3.278 1.00 89.38 136 GLU A CA 1
ATOM 1087 C C . GLU A 1 136 ? -5.798 -19.717 2.207 1.00 89.38 136 GLU A C 1
ATOM 1089 O O . GLU A 1 136 ? -5.209 -20.787 2.038 1.00 89.38 136 GLU A O 1
ATOM 1094 N N . GLY A 1 137 ? -6.810 -19.345 1.418 1.00 88.94 137 GLY A N 1
ATOM 1095 C CA . GLY A 1 137 ? -7.433 -20.238 0.438 1.00 88.94 137 GLY A CA 1
ATOM 1096 C C . GLY A 1 137 ? -6.667 -20.420 -0.879 1.00 88.94 137 GLY A C 1
ATOM 1097 O O . GLY A 1 137 ? -6.568 -21.541 -1.373 1.00 88.94 137 GLY A O 1
ATOM 1098 N N . LYS A 1 138 ? -6.128 -19.347 -1.478 1.00 87.62 138 LYS A N 1
ATOM 1099 C CA . LYS A 1 138 ? -5.600 -19.387 -2.864 1.00 87.62 138 LYS A CA 1
ATOM 1100 C C . LYS A 1 138 ? -4.096 -19.647 -3.000 1.00 87.62 138 LYS A C 1
ATOM 1102 O O . LYS A 1 138 ? -3.645 -19.960 -4.103 1.00 87.62 138 LYS A O 1
ATOM 1107 N N . GLY A 1 139 ? -3.325 -19.529 -1.916 1.00 84.00 139 GLY A N 1
ATOM 1108 C CA . GLY A 1 139 ? -1.863 -19.679 -1.950 1.00 84.00 139 GLY A CA 1
ATOM 1109 C C . GLY A 1 139 ? -1.154 -18.605 -2.791 1.00 84.00 139 GLY A C 1
ATOM 1110 O O . GLY A 1 139 ? -1.790 -17.789 -3.467 1.00 84.00 139 GLY A O 1
ATOM 1111 N N . LEU A 1 140 ? 0.184 -18.584 -2.765 1.00 87.38 140 LEU A N 1
ATOM 1112 C CA . LEU A 1 140 ? 0.950 -17.478 -3.364 1.00 87.38 140 LEU A CA 1
ATOM 1113 C C . LEU A 1 140 ? 0.759 -17.360 -4.883 1.00 87.38 140 LEU A C 1
ATOM 1115 O O . LEU A 1 140 ? 0.604 -16.258 -5.410 1.00 87.38 140 LEU A O 1
ATOM 1119 N N . ARG A 1 141 ? 0.715 -18.494 -5.588 1.00 87.12 141 ARG A N 1
ATOM 1120 C CA . ARG A 1 141 ? 0.565 -18.529 -7.050 1.00 87.12 141 ARG A CA 1
ATOM 1121 C C . ARG A 1 141 ? -0.802 -18.015 -7.510 1.00 87.12 141 ARG A C 1
ATOM 1123 O O . ARG A 1 141 ? -0.881 -17.295 -8.504 1.00 87.12 141 ARG A O 1
ATOM 1130 N N . GLY A 1 142 ? -1.864 -18.327 -6.763 1.00 89.56 142 GLY A N 1
ATOM 1131 C CA . GLY A 1 142 ? -3.204 -17.800 -7.024 1.00 89.56 142 GLY A CA 1
ATOM 1132 C C . GLY A 1 142 ? -3.276 -16.287 -6.809 1.00 89.56 142 GLY A C 1
ATOM 1133 O O . GLY A 1 142 ? -3.804 -15.567 -7.652 1.00 89.56 142 GLY A O 1
ATOM 1134 N N . ILE A 1 143 ? -2.670 -15.784 -5.727 1.00 91.38 143 ILE A N 1
ATOM 1135 C CA . ILE A 1 143 ? -2.567 -14.338 -5.469 1.00 91.38 143 ILE A CA 1
ATOM 1136 C C . ILE A 1 143 ? -1.804 -13.639 -6.603 1.00 91.38 143 ILE A C 1
ATOM 1138 O O . ILE A 1 143 ? -2.262 -12.615 -7.107 1.00 91.38 143 ILE A O 1
ATOM 1142 N N . ALA A 1 144 ? -0.666 -14.192 -7.032 1.00 90.69 144 ALA A N 1
ATOM 1143 C CA . ALA A 1 144 ? 0.142 -13.620 -8.106 1.00 90.69 144 ALA A CA 1
ATOM 1144 C C . ALA A 1 144 ? -0.627 -13.533 -9.438 1.00 90.69 144 ALA A C 1
ATOM 1146 O O . ALA A 1 144 ? -0.545 -12.517 -10.128 1.00 90.69 144 ALA A O 1
ATOM 1147 N N . SER A 1 145 ? -1.420 -14.556 -9.771 1.00 91.50 145 SER A N 1
ATOM 1148 C CA . SER A 1 145 ? -2.251 -14.572 -10.983 1.00 91.50 145 SER A CA 1
ATOM 1149 C C . SER A 1 145 ? -3.363 -13.511 -10.956 1.00 91.50 145 SER A C 1
ATOM 1151 O O . SER A 1 145 ? -3.592 -12.803 -11.945 1.00 91.50 145 SER A O 1
ATOM 1153 N N . ASP A 1 146 ? -4.017 -13.332 -9.807 1.00 92.62 146 ASP A N 1
ATOM 1154 C CA . ASP A 1 146 ? -5.028 -12.288 -9.624 1.00 92.62 146 ASP A CA 1
ATOM 1155 C C . ASP A 1 146 ? -4.400 -10.881 -9.659 1.00 92.62 146 ASP A C 1
ATOM 1157 O O . ASP A 1 146 ? -4.971 -9.967 -10.259 1.00 92.62 146 ASP A O 1
ATOM 1161 N N . LEU A 1 147 ? -3.195 -10.701 -9.099 1.00 92.44 147 LEU A N 1
ATOM 1162 C CA . LEU A 1 147 ? -2.443 -9.444 -9.197 1.00 92.44 147 LEU A CA 1
ATOM 1163 C C . LEU A 1 147 ? -2.056 -9.113 -10.645 1.00 92.44 147 LEU A C 1
ATOM 1165 O O . LEU A 1 147 ? -2.180 -7.960 -11.058 1.00 92.44 147 LEU A O 1
ATOM 1169 N N . GLU A 1 148 ? -1.637 -10.102 -11.439 1.00 92.69 148 GLU A N 1
ATOM 1170 C CA . GLU A 1 148 ? -1.359 -9.920 -12.871 1.00 92.69 148 GLU A CA 1
ATOM 1171 C C . GLU A 1 148 ? -2.624 -9.503 -13.636 1.00 92.69 148 GLU A C 1
ATOM 1173 O O . GLU A 1 148 ? -2.594 -8.636 -14.514 1.00 92.69 148 GLU A O 1
ATOM 1178 N N . SER A 1 149 ? -3.765 -10.093 -13.280 1.00 95.25 149 SER A N 1
ATOM 1179 C CA . SER A 1 149 ? -5.063 -9.730 -13.848 1.00 95.25 149 SER A CA 1
ATOM 1180 C C . SER A 1 149 ? -5.465 -8.302 -13.471 1.00 95.25 149 SER A C 1
ATOM 1182 O O . SER A 1 149 ? -5.884 -7.541 -14.342 1.00 95.25 149 SER A O 1
ATOM 1184 N N . LEU A 1 150 ? -5.259 -7.894 -12.215 1.00 94.31 150 LEU A N 1
ATOM 1185 C CA . LEU A 1 150 ? -5.504 -6.526 -11.753 1.00 94.31 150 LEU A CA 1
ATOM 1186 C C . LEU A 1 150 ? -4.601 -5.512 -12.467 1.00 94.31 150 LEU A C 1
ATOM 1188 O O . LEU A 1 150 ? -5.087 -4.464 -12.889 1.00 94.31 150 LEU A O 1
ATOM 1192 N N . ALA A 1 151 ? -3.317 -5.832 -12.650 1.00 93.69 151 ALA A N 1
ATOM 1193 C CA . ALA A 1 151 ? -2.369 -4.983 -13.369 1.00 93.69 151 ALA A CA 1
ATOM 1194 C C . ALA A 1 151 ? -2.800 -4.742 -14.822 1.00 93.69 151 ALA A C 1
ATOM 1196 O O . ALA A 1 151 ? -2.697 -3.621 -15.319 1.00 93.69 151 ALA A O 1
ATOM 1197 N N . ARG A 1 152 ? -3.334 -5.777 -15.484 1.00 94.88 152 ARG A N 1
ATOM 1198 C CA . ARG A 1 152 ? -3.842 -5.684 -16.860 1.00 94.88 152 ARG A CA 1
ATOM 1199 C C . ARG A 1 152 ? -5.187 -4.968 -16.959 1.00 94.88 152 ARG A C 1
ATOM 1201 O O . ARG A 1 152 ? -5.369 -4.150 -17.853 1.00 94.88 152 ARG A O 1
ATOM 1208 N N . GLN A 1 153 ? -6.128 -5.265 -16.065 1.00 97.12 153 GLN A N 1
ATOM 1209 C CA . GLN A 1 153 ? -7.492 -4.724 -16.132 1.00 97.12 153 GLN A CA 1
ATOM 1210 C C . GLN A 1 153 ? -7.597 -3.301 -15.583 1.00 97.12 153 GLN A C 1
ATOM 1212 O O . GLN A 1 153 ? -8.410 -2.506 -16.050 1.00 97.12 153 GLN A O 1
ATOM 1217 N N . ARG A 1 154 ? -6.816 -2.986 -14.548 1.00 96.62 154 ARG A N 1
ATOM 1218 C CA . ARG A 1 154 ? -6.877 -1.719 -13.813 1.00 96.62 154 ARG A CA 1
ATOM 1219 C C . ARG A 1 154 ? -5.464 -1.200 -13.529 1.00 96.62 154 ARG A C 1
ATOM 1221 O O . ARG A 1 154 ? -5.082 -1.082 -12.360 1.00 96.62 154 ARG A O 1
ATOM 1228 N N . PRO A 1 155 ? -4.702 -0.822 -14.573 1.00 90.50 155 PRO A N 1
ATOM 1229 C CA . PRO A 1 155 ? -3.313 -0.384 -14.426 1.00 90.50 155 PRO A CA 1
ATOM 1230 C C . PRO A 1 155 ? -3.157 0.785 -13.443 1.00 90.50 155 PRO A C 1
ATOM 1232 O O . PRO A 1 155 ? -2.199 0.812 -12.675 1.00 90.50 155 PRO A O 1
ATOM 1235 N N . GLY A 1 156 ? -4.130 1.704 -13.382 1.00 95.38 156 GLY A N 1
ATOM 1236 C CA . GLY A 1 156 ? -4.121 2.813 -12.422 1.00 95.38 156 GLY A CA 1
ATOM 1237 C C . GLY A 1 156 ? -4.171 2.372 -10.954 1.00 95.38 156 GLY A C 1
ATOM 1238 O O . GLY A 1 156 ? -3.450 2.929 -10.130 1.00 95.38 156 GLY A O 1
ATOM 1239 N N . LEU A 1 157 ? -4.962 1.341 -10.620 1.00 94.88 157 LEU A N 1
ATOM 1240 C CA . LEU A 1 157 ? -5.016 0.809 -9.251 1.00 94.88 157 LEU A CA 1
ATOM 1241 C C . LEU A 1 157 ? -3.738 0.055 -8.893 1.00 94.88 157 LEU A C 1
ATOM 1243 O O . LEU A 1 157 ? -3.244 0.198 -7.779 1.00 94.88 157 LEU A O 1
ATOM 1247 N N . PHE A 1 158 ? -3.193 -0.720 -9.833 1.00 93.75 158 PHE A N 1
ATOM 1248 C CA . PHE A 1 158 ? -1.952 -1.456 -9.610 1.00 93.75 158 PHE A CA 1
ATOM 1249 C C . PHE A 1 158 ? -0.771 -0.509 -9.359 1.00 93.75 158 PHE A C 1
ATOM 1251 O O . PHE A 1 158 ? -0.083 -0.642 -8.349 1.00 93.75 158 PHE A O 1
ATOM 1258 N N . VAL A 1 159 ? -0.578 0.491 -10.226 1.00 93.06 159 VAL A N 1
ATOM 1259 C CA . VAL A 1 159 ? 0.497 1.483 -10.069 1.00 93.06 159 VAL A CA 1
ATOM 1260 C C . VAL A 1 159 ? 0.286 2.323 -8.808 1.00 93.06 159 VAL A C 1
ATOM 1262 O O . VAL A 1 159 ? 1.222 2.492 -8.030 1.00 93.06 159 VAL A O 1
ATOM 1265 N N . GLY A 1 160 ? -0.938 2.798 -8.557 1.00 94.75 160 GLY A N 1
ATOM 1266 C CA . GLY A 1 160 ? -1.257 3.558 -7.346 1.00 94.75 160 GLY A CA 1
ATOM 1267 C C . GLY A 1 160 ? -0.984 2.765 -6.063 1.00 94.75 160 GLY A C 1
ATOM 1268 O O . GLY A 1 160 ? -0.358 3.280 -5.139 1.00 94.75 160 GLY A O 1
ATOM 1269 N N . GLY A 1 161 ? -1.379 1.489 -6.027 1.00 94.88 161 GLY A N 1
ATOM 1270 C CA . GLY A 1 161 ? -1.111 0.593 -4.902 1.00 94.88 161 GLY A CA 1
ATOM 1271 C C . GLY A 1 161 ? 0.382 0.332 -4.695 1.00 94.88 161 GLY A C 1
ATOM 1272 O O . GLY A 1 161 ? 0.868 0.423 -3.568 1.00 94.88 161 GLY A O 1
ATOM 1273 N N . ALA A 1 162 ? 1.129 0.082 -5.775 1.00 94.31 162 ALA A N 1
ATOM 1274 C CA . ALA A 1 162 ? 2.574 -0.132 -5.714 1.00 94.31 162 ALA A CA 1
ATOM 1275 C C . ALA A 1 162 ? 3.321 1.090 -5.154 1.00 94.31 162 ALA A C 1
ATOM 1277 O O . ALA A 1 162 ? 4.243 0.929 -4.355 1.00 94.31 162 ALA A O 1
ATOM 1278 N N . LEU A 1 163 ? 2.895 2.307 -5.513 1.00 94.19 163 LEU A N 1
ATOM 1279 C CA . LEU A 1 163 ? 3.461 3.542 -4.966 1.00 94.19 163 LEU A CA 1
ATOM 1280 C C . LEU A 1 163 ? 3.216 3.667 -3.458 1.00 94.19 163 LEU A C 1
ATOM 1282 O O . LEU A 1 163 ? 4.153 3.961 -2.718 1.00 94.19 163 LEU A O 1
ATOM 1286 N N . VAL A 1 164 ? 1.992 3.403 -2.986 1.00 94.75 164 VAL A N 1
ATOM 1287 C CA . VAL A 1 164 ? 1.670 3.441 -1.547 1.00 94.75 164 VAL A CA 1
ATOM 1288 C C . VAL A 1 164 ? 2.521 2.435 -0.775 1.00 94.75 164 VAL A C 1
ATOM 1290 O O . VAL A 1 164 ? 3.143 2.802 0.222 1.00 94.75 164 VAL A O 1
ATOM 1293 N N . VAL A 1 165 ? 2.603 1.190 -1.256 1.00 94.69 165 VAL A N 1
ATOM 1294 C CA . VAL A 1 165 ? 3.445 0.154 -0.640 1.00 94.69 165 VAL A CA 1
ATOM 1295 C C . VAL A 1 165 ? 4.907 0.600 -0.616 1.00 94.69 165 VAL A C 1
ATOM 1297 O O . VAL A 1 165 ? 5.529 0.573 0.443 1.00 94.69 165 VAL A O 1
ATOM 1300 N N . GLY A 1 166 ? 5.437 1.094 -1.738 1.00 91.06 166 GLY A N 1
ATOM 1301 C CA . GLY A 1 166 ? 6.814 1.579 -1.836 1.00 91.06 166 GLY A CA 1
ATOM 1302 C C . GLY A 1 166 ? 7.127 2.715 -0.861 1.00 91.06 166 GLY A C 1
ATOM 1303 O O . GLY A 1 166 ? 8.173 2.688 -0.216 1.00 91.06 166 GLY A O 1
ATOM 1304 N N . LEU A 1 167 ? 6.216 3.678 -0.688 1.00 93.75 167 LEU A N 1
ATOM 1305 C CA . LEU A 1 167 ? 6.371 4.773 0.276 1.00 93.75 167 LEU A CA 1
ATOM 1306 C C . LEU A 1 167 ? 6.365 4.277 1.724 1.00 93.75 167 LEU A C 1
ATOM 1308 O O . LEU A 1 167 ? 7.201 4.708 2.521 1.00 93.75 167 LEU A O 1
ATOM 1312 N N . VAL A 1 168 ? 5.457 3.359 2.068 1.00 93.19 168 VAL A N 1
ATOM 1313 C CA . VAL A 1 168 ? 5.409 2.747 3.405 1.00 93.19 168 VAL A CA 1
ATOM 1314 C C . VAL A 1 168 ? 6.703 1.982 3.683 1.00 93.19 168 VAL A C 1
ATOM 1316 O O . VAL A 1 168 ? 7.321 2.183 4.730 1.00 93.19 168 VAL A O 1
ATOM 1319 N N . THR A 1 169 ? 7.165 1.171 2.729 1.00 93.81 169 THR A N 1
ATOM 1320 C CA . THR A 1 169 ? 8.434 0.443 2.837 1.00 93.81 169 THR A CA 1
ATOM 1321 C C . THR A 1 169 ? 9.619 1.401 2.964 1.00 93.81 169 THR A C 1
ATOM 1323 O O . THR A 1 169 ? 10.450 1.224 3.852 1.00 93.81 169 THR A O 1
ATOM 1326 N N . ALA A 1 170 ? 9.688 2.455 2.147 1.00 92.56 170 ALA A N 1
ATOM 1327 C CA . ALA A 1 170 ? 10.752 3.457 2.215 1.00 92.56 170 ALA A CA 1
ATOM 1328 C C . ALA A 1 170 ? 10.777 4.172 3.573 1.00 92.56 170 ALA A C 1
ATOM 1330 O O . ALA A 1 170 ? 11.847 4.364 4.156 1.00 92.56 170 ALA A O 1
ATOM 1331 N N . ARG A 1 171 ? 9.601 4.515 4.114 1.00 85.19 171 ARG A N 1
ATOM 1332 C CA . ARG A 1 171 ? 9.472 5.111 5.448 1.00 85.19 171 ARG A CA 1
ATOM 1333 C C . ARG A 1 171 ? 9.971 4.161 6.536 1.00 85.19 171 ARG A C 1
ATOM 1335 O O . ARG A 1 171 ? 10.685 4.609 7.430 1.00 85.19 171 ARG A O 1
ATOM 1342 N N . PHE A 1 172 ? 9.644 2.873 6.448 1.00 91.50 172 PHE A N 1
ATOM 1343 C CA . PHE A 1 172 ? 10.114 1.864 7.399 1.00 91.50 172 PHE A CA 1
ATOM 1344 C C . PHE A 1 172 ? 11.640 1.696 7.349 1.00 91.50 172 PHE A C 1
ATOM 1346 O O . PHE A 1 172 ? 12.302 1.756 8.384 1.00 91.50 172 PHE A O 1
ATOM 1353 N N . LEU A 1 173 ? 12.218 1.584 6.148 1.00 92.75 173 LEU A N 1
ATOM 1354 C CA . LEU A 1 173 ? 13.668 1.471 5.961 1.00 92.75 173 LEU A CA 1
ATOM 1355 C C . LEU A 1 173 ? 14.415 2.709 6.482 1.00 92.75 173 LEU A C 1
ATOM 1357 O O . LEU A 1 173 ? 15.402 2.571 7.203 1.00 92.75 173 LEU A O 1
ATOM 1361 N N . ARG A 1 174 ? 13.916 3.918 6.186 1.00 85.19 174 ARG A N 1
ATOM 1362 C CA . ARG A 1 174 ? 14.468 5.181 6.709 1.00 85.19 174 ARG A CA 1
ATOM 1363 C C . ARG A 1 174 ? 14.383 5.244 8.237 1.00 85.19 174 ARG A C 1
ATOM 1365 O O . ARG A 1 174 ? 15.333 5.675 8.879 1.00 85.19 174 ARG A O 1
ATOM 1372 N N . SER A 1 175 ? 13.272 4.792 8.817 1.00 74.44 175 SER A N 1
ATOM 1373 C CA . SER A 1 175 ? 13.063 4.776 10.270 1.00 74.44 175 SER A CA 1
ATOM 1374 C C . SER A 1 175 ? 13.932 3.747 10.998 1.00 74.44 175 SER A C 1
ATOM 1376 O O . SER A 1 175 ? 14.191 3.907 12.187 1.00 74.44 175 SER A O 1
ATOM 1378 N N . SER A 1 176 ? 14.386 2.692 10.317 1.00 69.88 176 SER A N 1
ATOM 1379 C CA . SER A 1 176 ? 15.273 1.689 10.913 1.00 69.88 176 SER A CA 1
ATOM 1380 C C . SER A 1 176 ? 16.742 2.128 10.947 1.00 69.88 176 SER A C 1
ATOM 1382 O O . SER A 1 176 ? 17.532 1.507 11.655 1.00 69.88 176 SER A O 1
ATOM 1384 N N . SER A 1 177 ? 17.136 3.172 10.206 1.00 60.97 177 SER A N 1
ATOM 1385 C CA . SER A 1 177 ? 18.513 3.689 10.240 1.00 60.97 177 SER A CA 1
ATOM 1386 C C . SER A 1 177 ? 18.749 4.703 11.365 1.00 60.97 177 SER A C 1
ATOM 1388 O O . SER A 1 177 ? 19.895 5.056 11.622 1.00 60.97 177 SER A O 1
ATOM 1390 N N . SER A 1 178 ? 17.691 5.180 12.029 1.00 58.62 178 SER A N 1
ATOM 1391 C CA . SER A 1 178 ? 17.760 6.156 13.127 1.00 58.62 178 SER A CA 1
ATOM 1392 C C . SER A 1 178 ? 17.819 5.527 14.525 1.00 58.62 178 SER A C 1
ATOM 1394 O O . SER A 1 178 ? 17.830 6.252 15.510 1.00 58.62 178 SER A O 1
ATOM 1396 N N . SER A 1 179 ? 17.859 4.195 14.634 1.00 55.34 179 SER A N 1
ATOM 1397 C CA . SER A 1 179 ? 17.957 3.451 15.903 1.00 55.34 179 SER A CA 1
ATOM 1398 C C . SER A 1 179 ? 19.358 2.883 16.187 1.00 55.34 179 SER A C 1
ATOM 1400 O O . SER A 1 179 ? 19.525 2.030 17.057 1.00 55.34 179 SER A O 1
ATOM 1402 N N . ARG A 1 180 ? 20.386 3.378 15.483 1.00 52.75 180 ARG A N 1
ATOM 1403 C CA . ARG A 1 180 ? 21.806 3.203 15.833 1.00 52.75 180 ARG A CA 1
ATOM 1404 C C . ARG A 1 180 ? 22.456 4.573 16.054 1.00 52.75 180 ARG A C 1
ATOM 1406 O O . ARG A 1 180 ? 23.129 5.085 15.165 1.00 52.75 180 ARG A O 1
ATOM 1413 N N . SER A 1 181 ? 22.244 5.154 17.230 1.00 44.28 181 SER A N 1
ATOM 1414 C CA . SER A 1 181 ? 23.125 6.161 17.836 1.00 44.28 181 SER A CA 1
ATOM 1415 C C . SER A 1 181 ? 23.041 6.045 19.345 1.00 44.28 181 SER A C 1
ATOM 1417 O O . SER A 1 181 ? 21.883 6.026 19.823 1.00 44.28 181 SER A O 1
#

Sequence (181 aa):
MANDYNRYNKDKDRNQKKEELKDAAKDTAQDLKNKANEVQQEVKERAEDVREKVAERTSEAREQVQARVDDAKREAGARAEQGFEQNKGQVVSQISSVAHAFRRAGEQLREENQGELAGYAERIADQVERVSSYIEGKGLRGIASDLESLARQRPGLFVGGALVVGLVTARFLRSSSSSRS

Organism: Truepera radiovictrix (strain DSM 17093 / CIP 108686 / LMG 22925 / RQ-24) (NCBI:txid649638)